Protein AF-A0A0T9RU62-F1 (afdb_monomer_lite)

Radius of gyration: 22.42 Å; chains: 1; bounding box: 38×66×42 Å

Secondary structure (DSSP, 8-state):
----B-TTSPBPPPPPPPPPP---SPPTTSTT--SEEEEEEEEETTT--EEEEEEESSGGGGS-HHHHHHTTEEEEEEEEEEHHHHHHHHHHHHHHHHHHTTTPPPTT-SS--

pLDDT: mean 84.21, std 16.14, range [39.78, 98.25]

Organism: NCBI:txid367190

Foldseek 3Di:
DDDDDDPVRDDDDDPPDDPDDDDPADDQLDLPHPQKKFWKFKAAQPPRHTQATDMDSPPPVPDDPVVCVVRNTDMDTDDMDGSNVSVVVRLVVQVVVCVVPVNDGRNPDPDSD

Structure (mmCIF, N/CA/C/O backbone):
data_AF-A0A0T9RU62-F1
#
_entry.id   AF-A0A0T9RU62-F1
#
loop_
_atom_site.group_PDB
_atom_site.id
_atom_site.type_symbol
_atom_site.label_atom_id
_atom_site.label_alt_id
_atom_site.label_comp_id
_atom_site.label_asym_id
_atom_site.label_entity_id
_atom_site.label_seq_id
_atom_site.pdbx_PDB_ins_code
_atom_site.Cartn_x
_atom_site.Cartn_y
_atom_site.Cartn_z
_atom_site.occupancy
_atom_site.B_iso_or_equiv
_atom_site.auth_seq_id
_atom_site.auth_comp_id
_atom_site.auth_asym_id
_atom_site.auth_atom_id
_atom_site.pdbx_PDB_model_num
ATOM 1 N N . MET A 1 1 ? 22.365 43.532 -5.499 1.00 39.78 1 MET A N 1
ATOM 2 C CA . MET A 1 1 ? 21.242 44.330 -6.049 1.00 39.78 1 MET A CA 1
ATOM 3 C C . MET A 1 1 ? 21.320 44.291 -7.581 1.00 39.78 1 MET A C 1
ATOM 5 O O . MET A 1 1 ? 22.159 44.969 -8.156 1.00 39.78 1 MET A O 1
ATOM 9 N N . TRP A 1 2 ? 20.556 43.429 -8.265 1.00 43.31 2 TRP A N 1
ATOM 10 C CA . TRP A 1 2 ? 20.637 43.295 -9.732 1.00 43.31 2 TRP A CA 1
ATOM 11 C C . TRP A 1 2 ? 19.794 44.389 -10.403 1.00 43.31 2 TRP A C 1
ATOM 13 O O . TRP A 1 2 ? 18.570 44.298 -10.446 1.00 43.31 2 TRP A O 1
ATOM 23 N N . LYS A 1 3 ? 20.435 45.426 -10.954 1.00 53.75 3 LYS A N 1
ATOM 24 C CA . LYS A 1 3 ? 19.792 46.407 -11.845 1.00 53.75 3 LYS A CA 1
ATOM 25 C C . LYS A 1 3 ? 20.288 46.192 -13.273 1.00 53.75 3 LYS A C 1
ATOM 27 O O . LYS A 1 3 ? 21.432 46.508 -13.559 1.00 53.75 3 LYS A O 1
ATOM 32 N N . LYS A 1 4 ? 19.426 45.708 -14.175 1.00 50.31 4 LYS A N 1
ATOM 33 C CA . LYS A 1 4 ? 19.597 45.864 -15.635 1.00 50.31 4 LYS A CA 1
ATOM 34 C C . LYS A 1 4 ? 18.230 45.975 -16.319 1.00 50.31 4 LYS A C 1
ATOM 36 O O . LYS A 1 4 ? 17.716 45.007 -16.873 1.00 50.31 4 LYS A O 1
ATOM 41 N N . ARG A 1 5 ? 17.631 47.167 -16.251 1.00 52.81 5 ARG A N 1
ATOM 42 C CA . ARG A 1 5 ? 16.597 47.604 -17.204 1.00 52.81 5 ARG A CA 1
ATOM 43 C C . ARG A 1 5 ? 17.310 48.163 -18.440 1.00 52.81 5 ARG A C 1
ATOM 45 O O . ARG A 1 5 ? 18.352 48.793 -18.290 1.00 52.81 5 ARG A O 1
ATOM 52 N N . ARG A 1 6 ? 16.790 47.912 -19.644 1.00 58.66 6 ARG A N 1
ATOM 53 C CA . ARG A 1 6 ? 17.229 48.620 -20.860 1.00 58.66 6 ARG A CA 1
ATOM 54 C C . ARG A 1 6 ? 16.642 50.039 -20.845 1.00 58.66 6 ARG A C 1
ATOM 56 O O . ARG A 1 6 ? 15.571 50.236 -20.272 1.00 58.66 6 ARG A O 1
ATOM 63 N N . ASN A 1 7 ? 17.301 51.009 -21.486 1.00 57.16 7 ASN A N 1
ATOM 64 C CA . ASN A 1 7 ? 16.876 52.424 -21.499 1.00 57.16 7 ASN A CA 1
ATOM 65 C C . ASN A 1 7 ? 15.487 52.667 -22.131 1.00 57.16 7 ASN A C 1
ATOM 67 O O . ASN A 1 7 ? 14.953 53.760 -22.023 1.00 57.16 7 ASN A O 1
ATOM 71 N N . ASN A 1 8 ? 14.880 51.650 -22.750 1.00 62.09 8 ASN A N 1
ATOM 72 C CA . ASN A 1 8 ? 13.543 51.676 -23.345 1.00 62.09 8 ASN A CA 1
ATOM 73 C C . ASN A 1 8 ? 12.467 50.964 -22.494 1.00 62.09 8 ASN A C 1
ATOM 75 O O . ASN A 1 8 ? 11.433 50.559 -23.015 1.00 62.09 8 ASN A O 1
ATOM 79 N N . GLY A 1 9 ? 12.716 50.739 -21.198 1.00 57.66 9 GLY A N 1
ATOM 80 C CA . GLY A 1 9 ? 11.720 50.203 -20.258 1.00 57.66 9 GLY A CA 1
ATOM 81 C C . GLY A 1 9 ? 11.415 48.704 -20.387 1.00 57.66 9 GLY A C 1
ATOM 82 O O . GLY A 1 9 ? 10.746 48.148 -19.517 1.00 57.66 9 GLY A O 1
ATOM 83 N N . GLN A 1 10 ? 11.942 48.011 -21.401 1.00 60.22 10 GLN A N 1
ATOM 84 C CA . GLN A 1 10 ? 11.748 46.570 -21.555 1.00 60.22 10 GLN A CA 1
ATOM 85 C C . GLN A 1 10 ? 12.734 45.762 -20.696 1.00 60.22 10 GLN A C 1
ATOM 87 O O . GLN A 1 10 ? 13.946 46.011 -20.675 1.00 60.22 10 GLN A O 1
ATOM 92 N N . PHE A 1 11 ? 12.214 44.752 -19.994 1.00 59.50 11 PHE A N 1
ATOM 93 C CA . PHE A 1 11 ? 13.029 43.757 -19.299 1.00 59.50 11 PHE A CA 1
ATOM 94 C C . PHE A 1 11 ? 13.865 42.964 -20.318 1.00 59.50 11 PHE A C 1
ATOM 96 O O . PHE A 1 11 ? 13.373 42.589 -21.383 1.00 59.50 11 PHE A O 1
ATOM 103 N N . ALA A 1 12 ? 15.141 42.705 -20.014 1.00 63.97 12 ALA A N 1
ATOM 104 C CA . ALA A 1 12 ? 15.972 41.849 -20.860 1.00 63.97 12 ALA A CA 1
ATOM 105 C C . ALA A 1 12 ? 15.317 40.458 -21.006 1.00 63.97 12 ALA A C 1
ATOM 107 O O . ALA A 1 12 ? 14.842 39.902 -20.013 1.00 63.97 12 ALA A O 1
ATOM 108 N N . LYS A 1 13 ? 15.280 39.896 -22.228 1.00 64.12 13 LYS A N 1
ATOM 109 C CA . LYS A 1 13 ? 14.759 38.537 -22.469 1.00 64.12 13 LYS A CA 1
ATOM 110 C C . LYS A 1 13 ? 15.463 37.563 -21.518 1.00 64.12 13 LYS A C 1
ATOM 112 O O . LYS A 1 13 ? 16.693 37.504 -21.505 1.00 64.12 13 LYS A O 1
ATOM 117 N N . LYS A 1 14 ? 14.685 36.810 -20.730 1.00 62.78 14 LYS A N 1
ATOM 118 C CA . LYS A 1 14 ? 15.212 35.698 -19.927 1.00 62.78 14 LYS A CA 1
ATOM 119 C C . LYS A 1 14 ? 15.957 34.745 -20.876 1.00 62.78 14 LYS A C 1
ATOM 121 O O . LYS A 1 14 ? 15.456 34.531 -21.985 1.00 62.78 14 LYS A O 1
ATOM 126 N N . PRO A 1 15 ? 17.125 34.195 -20.496 1.00 65.12 15 PRO A N 1
ATOM 127 C CA . PRO A 1 15 ? 17.768 33.170 -21.310 1.00 65.12 15 PRO A CA 1
ATOM 128 C C . PRO A 1 15 ? 16.744 32.064 -21.586 1.00 65.12 15 PRO A C 1
ATOM 130 O O . PRO A 1 15 ? 16.016 31.654 -20.678 1.00 65.12 15 PRO A O 1
ATOM 133 N N . GLY A 1 16 ? 16.630 31.654 -22.851 1.00 64.25 16 GLY A N 1
ATOM 134 C CA . GLY A 1 16 ? 15.677 30.628 -23.268 1.00 64.25 16 GLY A CA 1
ATOM 135 C C . GLY A 1 16 ? 15.846 29.348 -22.448 1.00 64.25 16 GLY A C 1
ATOM 136 O O . GLY A 1 16 ? 16.931 29.065 -21.934 1.00 64.25 16 GLY A O 1
ATOM 137 N N . ARG A 1 17 ? 14.762 28.579 -22.304 1.00 65.00 17 ARG A N 1
ATOM 138 C CA . ARG A 1 17 ? 14.758 27.311 -21.566 1.00 65.00 17 ARG A CA 1
ATOM 139 C C . ARG A 1 17 ? 15.910 26.429 -22.064 1.00 65.00 17 ARG A C 1
ATOM 141 O O . ARG A 1 17 ? 15.943 26.074 -23.241 1.00 65.00 17 ARG A O 1
ATOM 148 N N . LYS A 1 18 ? 16.862 26.097 -21.182 1.00 66.75 18 LYS A N 1
ATOM 149 C CA . LYS A 1 18 ? 17.955 25.165 -21.502 1.00 66.75 18 LYS A CA 1
ATOM 150 C C . LYS A 1 18 ? 17.339 23.858 -22.019 1.00 66.75 18 LYS A C 1
ATOM 152 O O . LYS A 1 18 ? 16.364 23.381 -21.440 1.00 66.75 18 LYS A O 1
ATOM 157 N N . LYS A 1 19 ? 17.869 23.293 -23.112 1.00 62.56 19 LYS A N 1
ATOM 158 C CA . LYS A 1 19 ? 17.442 21.970 -23.598 1.00 62.56 19 LYS A CA 1
ATOM 159 C C . LYS A 1 19 ? 17.681 20.951 -22.480 1.00 62.56 19 LYS A C 1
A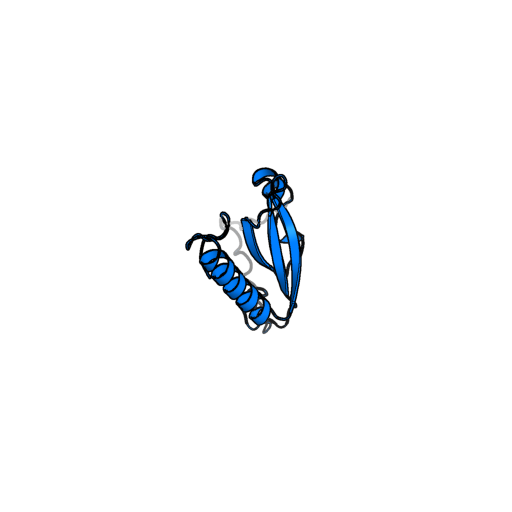TOM 161 O O . LYS A 1 19 ? 18.814 20.800 -22.025 1.00 62.56 19 LYS A O 1
ATOM 166 N N . ASN A 1 20 ? 16.621 20.284 -22.029 1.00 61.72 20 ASN A N 1
ATOM 167 C CA . ASN A 1 20 ? 16.737 19.192 -21.068 1.00 61.72 20 ASN A CA 1
ATOM 168 C C . ASN A 1 20 ? 17.509 18.052 -21.748 1.00 61.72 20 ASN A C 1
ATOM 170 O O . ASN A 1 20 ? 17.153 17.659 -22.859 1.00 61.72 20 ASN A O 1
ATOM 174 N N . LYS A 1 21 ? 18.565 17.539 -21.106 1.00 58.47 21 LYS A N 1
ATOM 175 C CA . LYS A 1 21 ? 19.187 16.274 -21.519 1.00 58.47 21 LYS A CA 1
ATOM 176 C C . LYS A 1 21 ? 18.115 15.186 -21.408 1.00 58.47 21 LYS A C 1
ATOM 178 O O . LYS A 1 21 ? 17.497 15.076 -20.351 1.00 58.47 21 LYS A O 1
ATOM 183 N N . SER A 1 22 ? 17.874 14.422 -22.471 1.00 57.25 22 SER A N 1
ATOM 184 C CA . SER A 1 22 ? 17.016 13.240 -22.383 1.00 57.25 22 SER A CA 1
ATOM 185 C C . SER A 1 22 ? 17.714 12.219 -21.488 1.00 57.25 22 SER A C 1
ATOM 187 O O . SER A 1 22 ? 18.768 11.690 -21.838 1.00 57.25 22 SER A O 1
ATOM 189 N N . CYS A 1 23 ? 17.174 11.980 -20.298 1.00 55.91 23 CYS A N 1
ATOM 190 C CA . CYS A 1 23 ? 17.537 10.805 -19.527 1.00 55.91 23 CYS A CA 1
ATOM 191 C C . CYS A 1 23 ? 16.787 9.615 -20.139 1.00 55.91 23 CYS A C 1
ATOM 193 O O . CYS A 1 23 ? 15.571 9.539 -20.040 1.00 55.91 23 CYS A O 1
ATOM 195 N N . ASN A 1 24 ? 17.505 8.682 -20.768 1.00 57.91 24 ASN A N 1
ATOM 196 C CA . ASN A 1 24 ? 16.934 7.414 -21.255 1.00 57.91 24 ASN A CA 1
ATOM 197 C C . ASN A 1 24 ? 16.612 6.429 -20.110 1.00 57.91 24 ASN A C 1
ATOM 199 O O . ASN A 1 24 ? 16.360 5.257 -20.359 1.00 57.91 24 ASN A O 1
ATOM 203 N N . SER A 1 25 ? 16.661 6.874 -18.852 1.00 64.12 25 SER A N 1
ATOM 204 C CA . SER A 1 25 ? 16.337 6.039 -17.698 1.00 64.12 25 SER A CA 1
ATOM 205 C C . SER A 1 25 ? 14.837 6.124 -17.449 1.00 64.12 25 SER A C 1
ATOM 207 O O . SER A 1 25 ? 14.300 7.225 -17.287 1.00 64.12 25 SER A O 1
ATOM 209 N N . ALA A 1 26 ? 14.173 4.967 -17.437 1.00 67.88 26 ALA A N 1
ATOM 210 C CA . ALA A 1 26 ? 12.773 4.855 -17.067 1.00 67.88 26 ALA A CA 1
ATOM 211 C C . ALA A 1 26 ? 12.525 5.575 -15.730 1.00 67.88 26 ALA A C 1
ATOM 213 O O . ALA A 1 26 ? 13.325 5.508 -14.791 1.00 67.88 26 ALA A O 1
ATOM 214 N N . HIS A 1 27 ? 11.427 6.329 -15.658 1.00 68.69 27 HIS A N 1
ATOM 215 C CA . HIS A 1 27 ? 11.061 7.037 -14.435 1.00 68.69 27 HIS A CA 1
ATOM 216 C C . HIS A 1 27 ? 10.899 6.026 -13.291 1.00 68.69 27 HIS A C 1
ATOM 218 O O . HIS A 1 27 ? 10.447 4.913 -13.527 1.00 68.69 27 HIS A O 1
ATOM 224 N N . GLY A 1 28 ? 11.196 6.402 -12.042 1.00 61.22 28 GLY A N 1
ATOM 225 C CA . GLY A 1 28 ? 11.138 5.460 -10.907 1.00 61.22 28 GLY A CA 1
ATOM 226 C C . GLY A 1 28 ? 9.747 4.872 -10.621 1.00 61.22 28 GLY A C 1
ATOM 227 O O . GLY A 1 28 ? 9.638 3.900 -9.889 1.00 61.22 28 GLY A O 1
ATOM 228 N N . ASN A 1 29 ? 8.699 5.438 -11.226 1.00 65.25 29 ASN A N 1
ATOM 229 C CA . ASN A 1 29 ? 7.334 4.906 -11.162 1.00 65.25 29 ASN A CA 1
ATOM 230 C C . ASN A 1 29 ? 6.959 4.048 -12.382 1.00 65.25 29 ASN A C 1
ATOM 232 O O . ASN A 1 29 ? 5.852 3.526 -12.421 1.00 65.25 29 ASN A O 1
ATOM 236 N N . SER A 1 30 ? 7.831 3.940 -13.385 1.00 71.75 30 SER A N 1
ATOM 237 C CA . SER A 1 30 ? 7.610 3.065 -14.536 1.00 71.75 30 SER A CA 1
ATOM 238 C C . SER A 1 30 ? 7.727 1.611 -14.102 1.00 71.75 30 SER A C 1
ATOM 240 O O . SER A 1 30 ? 8.606 1.294 -13.307 1.00 71.75 30 SER A O 1
ATOM 242 N N . HIS A 1 31 ? 6.902 0.721 -14.648 1.00 72.88 31 HIS A N 1
ATOM 243 C CA . HIS A 1 31 ? 7.037 -0.719 -14.394 1.00 72.88 31 HIS A CA 1
ATOM 244 C C . HIS A 1 31 ? 8.333 -1.280 -14.998 1.00 72.88 31 HIS A C 1
ATOM 246 O O . HIS A 1 31 ? 8.864 -2.260 -14.490 1.00 72.88 31 HIS A O 1
ATOM 252 N N . ASP A 1 32 ? 8.876 -0.594 -16.007 1.00 73.06 32 ASP A N 1
ATOM 253 C CA . ASP A 1 32 ? 10.135 -0.931 -16.680 1.00 73.06 32 ASP A CA 1
ATOM 254 C C . ASP A 1 32 ? 11.371 -0.321 -15.992 1.00 73.06 32 ASP A C 1
ATOM 256 O O . ASP A 1 32 ? 12.438 -0.220 -16.591 1.00 73.06 32 ASP A O 1
ATOM 260 N N . THR A 1 33 ? 11.235 0.195 -14.765 1.00 75.19 33 THR A N 1
ATOM 261 C CA . THR A 1 33 ? 12.395 0.681 -14.008 1.00 75.19 33 THR A CA 1
ATOM 262 C C . THR A 1 33 ? 13.191 -0.495 -13.448 1.00 75.19 33 THR A C 1
ATOM 264 O O . THR A 1 33 ? 12.644 -1.341 -12.747 1.00 75.19 33 THR A O 1
ATOM 267 N N . ASP A 1 34 ? 14.509 -0.475 -13.641 1.00 73.50 34 ASP A N 1
ATOM 268 C CA . ASP A 1 34 ? 15.434 -1.438 -13.016 1.00 73.50 34 ASP A CA 1
ATOM 269 C C . ASP A 1 34 ? 15.697 -1.131 -11.531 1.00 73.50 34 ASP A C 1
ATOM 271 O O . ASP A 1 34 ? 16.488 -1.795 -10.862 1.00 73.50 34 ASP A O 1
ATOM 275 N N . LYS A 1 35 ? 15.081 -0.065 -11.004 1.00 80.25 35 LYS A N 1
ATOM 276 C CA . LYS A 1 35 ? 15.205 0.291 -9.589 1.00 80.25 35 LYS A CA 1
ATOM 277 C C . LYS A 1 35 ? 14.506 -0.763 -8.731 1.00 80.25 35 LYS A C 1
ATOM 279 O O . LYS A 1 35 ? 13.350 -1.080 -9.025 1.00 80.25 35 LYS A O 1
ATOM 284 N N . PRO A 1 36 ? 15.150 -1.230 -7.648 1.00 86.38 36 PRO A N 1
ATOM 285 C CA . PRO A 1 36 ? 14.487 -2.103 -6.697 1.00 86.38 36 PRO A CA 1
ATOM 286 C C . PRO A 1 36 ? 13.282 -1.384 -6.083 1.00 86.38 36 PRO A C 1
ATOM 288 O O . PRO A 1 36 ? 13.308 -0.170 -5.842 1.00 86.38 36 PRO A O 1
ATOM 291 N N . ALA A 1 37 ? 12.225 -2.151 -5.859 1.00 93.31 37 ALA A N 1
ATOM 292 C CA . ALA A 1 37 ? 11.023 -1.741 -5.164 1.00 93.31 37 ALA A CA 1
ATOM 293 C C . ALA A 1 37 ? 10.783 -2.669 -3.973 1.00 93.31 37 ALA A C 1
ATOM 295 O O . ALA A 1 37 ? 11.216 -3.822 -3.957 1.00 93.31 37 ALA A O 1
ATOM 296 N N . GLU A 1 38 ? 10.055 -2.154 -2.998 1.00 95.88 38 GLU A N 1
ATOM 297 C CA . GLU A 1 38 ? 9.686 -2.847 -1.775 1.00 95.88 38 GLU A CA 1
ATOM 298 C C . GLU A 1 38 ? 8.162 -2.876 -1.675 1.00 95.88 38 GLU A C 1
ATOM 300 O O . GLU A 1 38 ? 7.504 -1.840 -1.826 1.00 95.88 38 GLU A O 1
ATOM 305 N N . GLY A 1 39 ? 7.612 -4.064 -1.444 1.00 96.94 39 GLY A N 1
ATOM 306 C CA . GLY A 1 39 ? 6.223 -4.271 -1.061 1.00 96.94 39 GLY A CA 1
ATOM 307 C C . GLY A 1 39 ? 6.072 -4.005 0.432 1.00 96.94 39 GLY A C 1
ATOM 308 O O . GLY A 1 39 ? 6.897 -4.451 1.231 1.00 96.94 39 GLY A O 1
ATOM 309 N N . TYR A 1 40 ? 5.046 -3.253 0.813 1.00 97.69 40 TYR A N 1
ATOM 310 C CA . TYR A 1 40 ? 4.795 -2.880 2.196 1.00 97.69 40 TYR A CA 1
ATOM 311 C C . TYR A 1 40 ? 3.330 -3.044 2.586 1.00 97.69 40 TYR A C 1
ATOM 313 O O . TYR A 1 40 ? 2.424 -2.935 1.750 1.00 97.69 40 TYR A O 1
ATOM 321 N N . THR A 1 41 ? 3.113 -3.214 3.888 1.00 97.81 41 THR A N 1
ATOM 322 C CA . THR A 1 41 ? 1.812 -3.058 4.532 1.00 97.81 41 THR A CA 1
ATOM 323 C C . THR A 1 41 ? 1.777 -1.799 5.395 1.00 97.81 41 THR A C 1
ATOM 325 O O . THR A 1 41 ? 2.794 -1.393 5.958 1.00 97.81 41 THR A O 1
ATOM 328 N N . LEU A 1 42 ? 0.613 -1.148 5.475 1.00 98.12 42 LEU A N 1
ATOM 329 C CA . LEU A 1 42 ? 0.286 -0.281 6.609 1.00 98.12 42 LEU A CA 1
ATOM 330 C C . LEU A 1 42 ? -0.629 -1.067 7.535 1.00 98.12 42 LEU A C 1
ATOM 332 O O . LEU A 1 42 ? -1.610 -1.652 7.066 1.00 98.12 42 LEU A O 1
ATOM 336 N N . ARG A 1 43 ? -0.311 -1.078 8.825 1.00 98.25 43 ARG A N 1
ATOM 337 C CA . ARG A 1 43 ? -1.071 -1.807 9.841 1.00 98.25 43 ARG A CA 1
ATOM 338 C C . ARG A 1 43 ? -1.541 -0.850 10.918 1.00 98.25 43 ARG A C 1
ATOM 340 O O . ARG A 1 43 ? -0.756 0.001 11.325 1.00 98.25 43 ARG A O 1
ATOM 347 N N . ASP A 1 44 ? -2.800 -0.964 11.324 1.00 97.81 44 ASP A N 1
ATOM 348 C CA . ASP A 1 44 ? -3.336 -0.179 12.437 1.00 97.81 44 ASP A CA 1
ATOM 349 C C . ASP A 1 44 ? -2.534 -0.469 13.714 1.00 97.81 44 ASP A C 1
ATOM 351 O O . ASP A 1 44 ? -2.190 -1.620 13.984 1.00 97.81 44 ASP A O 1
ATOM 355 N N . ARG A 1 45 ? -2.186 0.573 14.471 1.00 97.38 45 ARG A N 1
ATOM 356 C CA . ARG A 1 45 ? -1.337 0.444 15.665 1.00 97.38 45 ARG A CA 1
ATOM 357 C C . ARG A 1 45 ? -2.028 -0.271 16.819 1.00 97.38 45 ARG A C 1
ATOM 359 O O . ARG A 1 45 ? -1.342 -0.892 17.629 1.00 97.38 45 ARG A O 1
ATOM 366 N N . ASP A 1 46 ? -3.350 -0.178 16.900 1.00 97.00 46 ASP A N 1
ATOM 367 C CA . ASP A 1 46 ? -4.122 -0.724 18.011 1.00 97.00 46 ASP A CA 1
ATOM 368 C C . ASP A 1 46 ? -4.539 -2.170 17.734 1.00 97.00 46 ASP A C 1
ATOM 370 O O . ASP A 1 46 ? -4.380 -3.036 18.597 1.00 97.00 46 ASP A O 1
ATOM 374 N N . SER A 1 47 ? -5.056 -2.454 16.534 1.00 95.94 47 SER A N 1
ATOM 375 C CA . SER A 1 47 ? -5.528 -3.796 16.170 1.00 95.94 47 SER A CA 1
ATOM 376 C C . SER A 1 47 ? -4.480 -4.655 15.464 1.00 95.94 47 SER A C 1
ATOM 378 O O . SER A 1 47 ? -4.572 -5.882 15.491 1.00 95.94 47 SER A O 1
ATOM 380 N N . GLY A 1 48 ? -3.476 -4.041 14.832 1.00 95.44 48 GLY A N 1
ATOM 381 C CA . GLY A 1 48 ? -2.525 -4.730 13.959 1.00 95.44 48 GLY A CA 1
ATOM 382 C C . GLY A 1 48 ? -3.092 -5.086 12.581 1.00 95.44 48 GLY A C 1
ATOM 383 O O . GLY A 1 48 ? -2.385 -5.705 11.779 1.00 95.44 48 GLY A O 1
ATOM 384 N N . ASP A 1 49 ? -4.337 -4.698 12.284 1.00 95.69 49 ASP A N 1
ATOM 385 C CA . ASP A 1 49 ? -5.002 -5.044 11.030 1.00 95.69 49 ASP A CA 1
ATOM 386 C C . ASP A 1 49 ? -4.349 -4.349 9.841 1.00 95.69 49 ASP A C 1
ATOM 388 O O . ASP A 1 49 ? -4.003 -3.165 9.889 1.00 95.69 49 ASP A O 1
ATOM 392 N N . VAL A 1 50 ? -4.243 -5.066 8.722 1.00 97.00 50 VAL A N 1
ATOM 393 C CA . VAL A 1 50 ? -3.745 -4.476 7.480 1.00 97.00 50 VAL A CA 1
ATOM 394 C C . VAL A 1 50 ? -4.770 -3.483 6.938 1.00 97.00 50 VAL A C 1
ATOM 396 O O . VAL A 1 50 ? -5.871 -3.844 6.524 1.00 97.00 50 VAL A O 1
ATOM 399 N N . THR A 1 51 ? -4.374 -2.215 6.893 1.00 96.94 51 THR A N 1
ATOM 400 C CA . THR A 1 51 ? -5.164 -1.113 6.332 1.00 96.94 51 THR A CA 1
ATOM 401 C C . THR A 1 51 ? -4.745 -0.782 4.907 1.00 96.94 51 THR A C 1
ATOM 403 O O . THR A 1 51 ? -5.521 -0.175 4.161 1.00 96.94 51 THR A O 1
ATOM 406 N N . LYS A 1 52 ? -3.532 -1.186 4.500 1.00 97.00 52 LYS A N 1
ATOM 407 C CA . LYS A 1 52 ? -3.024 -0.970 3.147 1.00 97.00 52 LYS A CA 1
ATOM 408 C C . LYS A 1 52 ? -2.021 -2.024 2.700 1.00 97.00 52 LYS A C 1
ATOM 410 O O . LYS A 1 52 ? -1.085 -2.296 3.439 1.00 97.00 52 LYS A O 1
ATOM 415 N N . TYR A 1 53 ? -2.114 -2.438 1.438 1.00 97.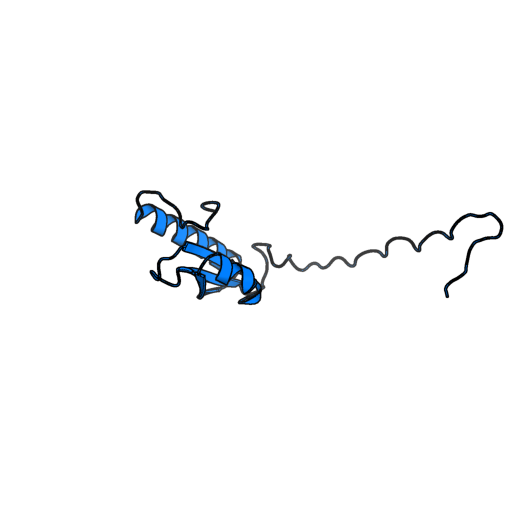12 53 TYR A N 1
ATOM 416 C CA . TYR A 1 53 ? -0.979 -2.964 0.668 1.00 97.12 53 TYR A CA 1
ATOM 417 C C . TYR A 1 53 ? -0.492 -1.917 -0.330 1.00 97.12 53 TYR A C 1
ATOM 419 O O . TYR A 1 53 ? -1.290 -1.185 -0.938 1.00 97.12 53 TYR A O 1
ATOM 427 N N . GLY A 1 54 ? 0.821 -1.828 -0.500 1.00 95.31 54 GLY A N 1
ATOM 428 C CA . GLY A 1 54 ? 1.419 -0.933 -1.475 1.00 95.31 54 GLY A CA 1
ATOM 429 C C . GLY A 1 54 ? 2.838 -1.320 -1.849 1.00 95.31 54 GLY A C 1
ATOM 430 O O . GLY A 1 54 ? 3.451 -2.167 -1.212 1.00 95.31 54 GLY A O 1
ATOM 431 N N . GLU A 1 55 ? 3.390 -0.641 -2.846 1.00 94.50 55 GLU A N 1
ATOM 432 C CA . GLU A 1 55 ? 4.789 -0.779 -3.221 1.00 94.50 55 GLU A CA 1
ATOM 433 C C . GLU A 1 55 ? 5.509 0.575 -3.346 1.00 94.50 55 GLU A C 1
ATOM 435 O O . GLU A 1 55 ? 4.920 1.640 -3.582 1.00 94.50 55 GLU A O 1
ATOM 440 N N . THR A 1 56 ? 6.824 0.590 -3.145 1.00 93.69 56 THR A N 1
ATOM 441 C CA . THR A 1 56 ? 7.603 1.830 -3.181 1.00 93.69 56 THR A CA 1
ATOM 442 C C . THR A 1 56 ? 9.045 1.604 -3.603 1.00 93.69 56 THR A C 1
ATOM 444 O O . THR A 1 56 ? 9.649 0.603 -3.265 1.00 93.69 56 THR A O 1
ATOM 447 N N . THR A 1 57 ? 9.626 2.569 -4.316 1.00 92.50 57 THR A N 1
ATOM 448 C CA . THR A 1 57 ? 11.079 2.638 -4.564 1.00 92.50 57 THR A CA 1
ATOM 449 C C . THR A 1 57 ? 11.763 3.653 -3.638 1.00 92.50 57 THR A C 1
ATOM 451 O O . THR A 1 57 ? 12.896 4.058 -3.887 1.00 92.50 57 THR A O 1
ATOM 454 N N . GLN A 1 58 ? 11.029 4.200 -2.663 1.00 91.06 58 GLN A N 1
ATOM 455 C CA . GLN A 1 58 ? 11.487 5.277 -1.775 1.00 91.06 58 GLN A CA 1
ATOM 456 C C . GLN A 1 58 ? 11.684 4.813 -0.324 1.00 91.06 58 GLN A C 1
ATOM 458 O O . GLN A 1 58 ? 12.022 5.647 0.518 1.00 91.06 58 GLN A O 1
ATOM 463 N N . GLY A 1 59 ? 11.456 3.528 -0.027 1.00 92.31 59 GLY A N 1
ATOM 464 C CA . GLY A 1 59 ? 11.469 2.990 1.332 1.00 92.31 59 GLY A CA 1
ATOM 465 C C . GLY A 1 59 ? 10.619 3.824 2.289 1.00 92.31 59 GLY A C 1
ATOM 466 O O . GLY A 1 59 ? 9.532 4.292 1.930 1.00 92.31 59 GLY A O 1
ATOM 467 N N . GLU A 1 60 ? 11.151 4.064 3.487 1.00 92.75 60 GLU A N 1
ATOM 468 C CA . GLU A 1 60 ? 10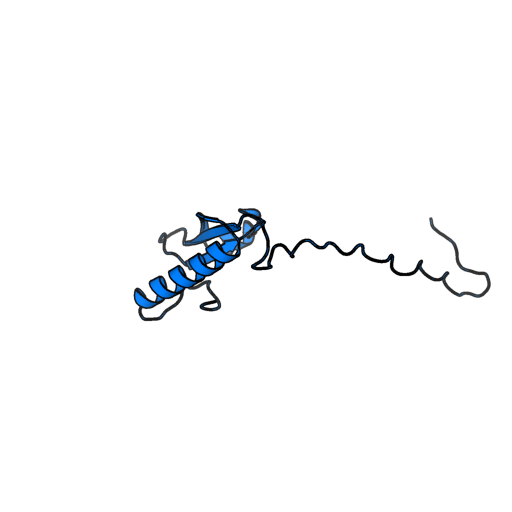.500 4.799 4.584 1.00 92.75 60 GLU A CA 1
ATOM 469 C C . GLU A 1 60 ? 10.079 6.227 4.204 1.00 92.75 60 GLU A C 1
ATOM 471 O O . GLU A 1 60 ? 9.151 6.784 4.779 1.00 92.75 60 GLU A O 1
ATOM 476 N N . LYS A 1 61 ? 10.698 6.827 3.178 1.00 93.75 61 LYS A N 1
ATOM 477 C CA . LYS A 1 61 ? 10.344 8.180 2.709 1.00 93.75 61 LYS A CA 1
ATOM 478 C C . LYS A 1 61 ? 9.017 8.227 1.951 1.00 93.75 61 LYS A C 1
ATOM 480 O O . LYS A 1 61 ? 8.590 9.312 1.557 1.00 93.75 61 LYS A O 1
ATOM 485 N N . ARG A 1 62 ? 8.377 7.077 1.700 1.00 95.19 62 ARG A N 1
ATOM 486 C CA . ARG A 1 62 ? 7.091 7.003 0.992 1.00 95.19 62 ARG A CA 1
ATOM 487 C C . ARG A 1 62 ? 5.997 7.794 1.705 1.00 95.19 62 ARG A C 1
ATOM 489 O O . ARG A 1 62 ? 5.213 8.460 1.028 1.00 95.19 62 ARG A O 1
ATOM 496 N N . TYR A 1 63 ? 5.955 7.723 3.031 1.00 96.25 63 TYR A N 1
ATOM 497 C CA . TYR A 1 63 ? 5.011 8.464 3.857 1.00 96.25 63 TYR A CA 1
ATOM 498 C C . TYR A 1 63 ? 5.759 9.362 4.831 1.00 96.25 63 TYR A C 1
ATOM 500 O O . TYR A 1 63 ? 6.841 9.038 5.307 1.00 96.25 63 TYR A O 1
ATOM 508 N N . SER A 1 64 ? 5.182 10.525 5.119 1.00 96.88 64 SER A N 1
ATOM 509 C CA . SER A 1 64 ? 5.658 11.335 6.231 1.00 96.88 64 SER A CA 1
ATOM 510 C C . SER A 1 64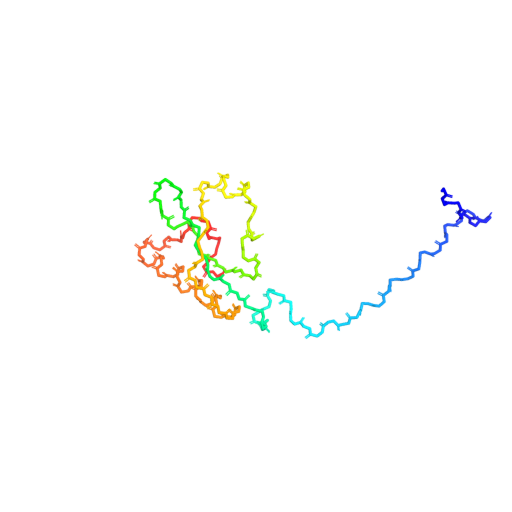 ? 5.207 10.706 7.547 1.00 96.88 64 SER A C 1
ATOM 512 O O . SER A 1 64 ? 4.125 10.124 7.613 1.00 96.88 64 SER A O 1
ATOM 514 N N . GLN A 1 65 ? 5.980 10.912 8.614 1.00 96.38 65 GLN A N 1
ATOM 515 C CA . GLN A 1 65 ? 5.580 10.481 9.957 1.00 96.38 65 GLN A CA 1
ATOM 516 C C . GLN A 1 65 ? 4.198 11.029 10.340 1.00 96.38 65 GLN A C 1
ATOM 518 O O . GLN A 1 65 ? 3.351 10.297 10.832 1.00 96.38 65 GLN A O 1
ATOM 523 N N . LYS A 1 66 ? 3.925 12.293 9.985 1.00 97.88 66 LYS A N 1
ATOM 524 C CA . LYS A 1 66 ? 2.616 12.925 10.178 1.00 97.88 66 LYS A CA 1
ATOM 525 C C . LYS A 1 66 ? 1.470 12.111 9.562 1.00 97.88 66 LYS A C 1
ATOM 527 O O . LYS A 1 66 ? 0.434 11.979 10.192 1.00 97.88 66 LYS A O 1
ATOM 532 N N . TYR A 1 67 ? 1.644 11.581 8.350 1.00 97.44 67 TYR A N 1
ATOM 533 C CA . TYR A 1 67 ? 0.611 10.764 7.712 1.00 97.44 67 TYR A CA 1
ATOM 534 C C . TYR A 1 67 ? 0.384 9.450 8.467 1.00 97.44 67 TYR A C 1
ATOM 536 O O . TYR A 1 67 ? -0.763 9.060 8.663 1.00 97.44 67 TYR A O 1
ATOM 544 N N . LEU A 1 68 ? 1.462 8.788 8.896 1.00 97.38 68 LEU A N 1
ATOM 545 C CA . LEU A 1 68 ? 1.385 7.544 9.667 1.00 97.38 68 LEU A CA 1
ATOM 546 C C . LEU A 1 68 ? 0.651 7.766 10.998 1.00 97.38 68 LEU A C 1
ATOM 548 O O . LEU A 1 68 ? -0.272 7.026 11.324 1.00 97.38 68 LEU A O 1
ATOM 552 N N . ASP A 1 69 ? 0.977 8.852 11.699 1.00 97.31 69 ASP A N 1
ATOM 553 C CA . ASP A 1 69 ? 0.341 9.205 12.969 1.00 97.31 69 ASP A CA 1
ATOM 554 C C . ASP A 1 69 ? -1.130 9.620 12.796 1.00 97.31 69 ASP A C 1
ATOM 556 O O . ASP A 1 69 ? -1.983 9.169 13.552 1.00 97.31 69 ASP A O 1
ATOM 560 N N . GLU A 1 70 ? -1.461 10.433 11.782 1.00 97.56 70 GLU A N 1
ATOM 561 C CA . GLU A 1 70 ? -2.845 10.862 11.505 1.00 97.56 70 GLU A CA 1
ATOM 562 C C . GLU A 1 70 ? -3.773 9.699 11.127 1.00 97.56 70 GLU A C 1
ATOM 564 O O . GLU A 1 70 ? -4.981 9.796 11.332 1.00 97.56 70 GLU A O 1
ATOM 569 N N . ASN A 1 71 ? -3.225 8.618 10.566 1.00 97.25 71 ASN A N 1
ATOM 570 C CA . ASN A 1 71 ? -3.988 7.425 10.196 1.00 97.25 71 ASN A CA 1
ATOM 571 C C . ASN A 1 71 ? -3.861 6.293 11.227 1.00 97.25 71 ASN A C 1
ATOM 573 O O . ASN A 1 71 ? -4.445 5.243 10.995 1.00 97.25 71 ASN A O 1
ATOM 577 N N . ASN A 1 72 ? -3.134 6.497 12.334 1.00 97.94 72 ASN A N 1
ATOM 578 C CA . ASN A 1 72 ? -2.866 5.486 13.361 1.00 97.94 72 ASN A CA 1
ATOM 579 C C . ASN A 1 72 ? -2.250 4.187 12.813 1.00 97.94 72 ASN A C 1
ATOM 581 O O . ASN A 1 72 ? -2.659 3.088 13.175 1.00 97.94 72 ASN A O 1
ATOM 585 N N . VAL A 1 73 ? -1.274 4.299 11.912 1.00 98.19 73 VAL A N 1
ATOM 586 C CA . VAL A 1 73 ? -0.678 3.135 11.244 1.00 98.19 73 VAL A CA 1
ATOM 587 C C . VAL A 1 73 ? 0.837 3.124 11.315 1.00 98.19 73 VAL A C 1
ATOM 589 O O . VAL A 1 73 ? 1.479 4.172 11.288 1.00 98.19 73 VAL A O 1
ATOM 592 N N . ASP A 1 74 ? 1.404 1.922 11.301 1.00 97.81 74 ASP A N 1
ATOM 593 C CA . ASP A 1 74 ? 2.831 1.688 11.094 1.00 97.81 74 ASP A CA 1
ATOM 594 C C . ASP A 1 74 ? 3.089 0.984 9.759 1.00 97.81 74 ASP A C 1
ATOM 596 O O . ASP A 1 74 ? 2.264 0.211 9.264 1.00 97.81 74 ASP A O 1
ATOM 600 N N . MET A 1 75 ? 4.236 1.294 9.150 1.00 97.69 75 MET A N 1
ATOM 601 C CA . MET A 1 75 ? 4.645 0.767 7.849 1.00 97.69 75 MET A CA 1
ATOM 602 C C . MET A 1 75 ? 5.627 -0.391 8.021 1.00 97.69 75 MET A C 1
ATOM 604 O O . MET A 1 75 ? 6.653 -0.236 8.678 1.00 97.69 75 MET A O 1
ATOM 608 N N . PHE A 1 76 ? 5.345 -1.518 7.368 1.00 97.81 76 PHE A N 1
ATOM 609 C CA . PHE A 1 76 ? 6.184 -2.717 7.394 1.00 97.81 76 PHE A CA 1
ATOM 610 C C . PHE A 1 76 ? 6.550 -3.138 5.975 1.00 97.81 76 PHE A C 1
ATOM 612 O O . PHE A 1 76 ? 5.673 -3.238 5.120 1.00 97.81 76 PHE A O 1
ATOM 619 N N . PHE A 1 77 ? 7.833 -3.391 5.715 1.00 97.56 77 PHE A N 1
ATOM 620 C CA . PHE A 1 77 ? 8.297 -3.939 4.439 1.00 97.56 77 PHE A CA 1
ATOM 621 C C . PHE A 1 77 ? 8.228 -5.465 4.475 1.00 97.56 77 PHE A C 1
ATOM 623 O O . PHE A 1 77 ? 8.850 -6.091 5.328 1.00 97.56 77 PHE A O 1
ATOM 630 N N . GLU A 1 78 ? 7.477 -6.050 3.546 1.00 97.31 78 GLU A N 1
ATOM 631 C CA . GLU A 1 78 ? 7.190 -7.493 3.503 1.00 97.31 78 GLU A CA 1
ATOM 632 C C . GLU A 1 78 ? 7.986 -8.209 2.409 1.00 97.31 78 GLU A C 1
ATOM 634 O O . GLU A 1 78 ? 8.332 -9.382 2.532 1.00 97.31 78 GLU A O 1
ATOM 639 N N . ALA A 1 79 ? 8.246 -7.512 1.301 1.00 96.12 79 ALA A N 1
ATOM 640 C CA . ALA A 1 79 ? 8.839 -8.091 0.107 1.00 96.12 79 ALA A CA 1
ATOM 641 C C . ALA A 1 79 ? 9.746 -7.081 -0.600 1.00 96.12 79 ALA A C 1
ATOM 643 O O . ALA A 1 79 ? 9.589 -5.868 -0.464 1.00 96.12 79 ALA A O 1
ATOM 644 N N . SER A 1 80 ? 10.683 -7.587 -1.397 1.00 95.31 80 SER A N 1
ATOM 645 C CA . SER A 1 80 ? 11.506 -6.770 -2.289 1.00 95.31 80 SER A CA 1
ATOM 646 C C . SER A 1 80 ? 11.634 -7.436 -3.654 1.00 95.31 80 SER A C 1
ATOM 648 O O . SER A 1 80 ? 11.571 -8.660 -3.771 1.00 95.31 80 SER A O 1
ATOM 650 N N . GLY A 1 81 ? 11.787 -6.632 -4.701 1.00 93.38 81 GLY A N 1
ATOM 651 C CA . GLY A 1 81 ? 11.903 -7.125 -6.069 1.00 93.38 81 GLY A CA 1
ATOM 652 C C . GLY A 1 81 ? 11.949 -5.995 -7.088 1.00 93.38 81 GLY A C 1
ATOM 653 O O . GLY A 1 81 ? 12.243 -4.845 -6.750 1.00 93.38 81 GLY A O 1
ATOM 654 N N . SER A 1 82 ? 11.656 -6.305 -8.351 1.00 91.56 82 SER A N 1
ATOM 655 C CA . SER A 1 82 ? 11.473 -5.258 -9.358 1.00 91.56 82 SER A CA 1
ATOM 656 C C . SER A 1 82 ? 10.175 -4.481 -9.108 1.00 91.56 82 SER A C 1
ATOM 658 O O . SER A 1 82 ? 9.258 -4.952 -8.429 1.00 91.56 82 SER A O 1
ATOM 660 N N . LYS A 1 83 ? 10.052 -3.284 -9.692 1.00 89.19 83 LYS A N 1
ATOM 661 C CA . LYS A 1 83 ? 8.806 -2.502 -9.618 1.00 89.19 83 LYS A CA 1
ATOM 662 C C . LYS A 1 83 ? 7.608 -3.268 -10.183 1.00 89.19 83 LYS A C 1
ATOM 664 O O . LYS A 1 83 ? 6.514 -3.145 -9.640 1.00 89.19 83 LYS A O 1
ATOM 669 N N . LYS A 1 84 ? 7.815 -4.061 -11.237 1.00 90.38 84 LYS A N 1
ATOM 670 C CA . LYS A 1 84 ? 6.779 -4.913 -11.826 1.00 90.38 84 LYS A CA 1
ATOM 671 C C . LYS A 1 84 ? 6.343 -6.015 -10.860 1.00 90.38 84 LYS A C 1
ATOM 673 O O . LYS A 1 84 ? 5.145 -6.196 -10.671 1.00 90.38 84 LYS A O 1
ATOM 678 N N . ASP A 1 85 ? 7.297 -6.692 -10.225 1.00 92.50 85 ASP A N 1
ATOM 679 C CA . ASP A 1 85 ? 6.993 -7.784 -9.292 1.00 92.50 85 ASP A CA 1
ATOM 680 C C . ASP A 1 85 ? 6.270 -7.259 -8.054 1.00 92.50 85 ASP A C 1
ATOM 682 O O . ASP A 1 85 ? 5.283 -7.842 -7.628 1.00 92.50 85 ASP A O 1
ATOM 686 N N . MET A 1 86 ? 6.705 -6.122 -7.503 1.00 94.75 86 MET A N 1
ATOM 687 C CA . MET A 1 86 ? 6.051 -5.536 -6.329 1.00 94.75 86 MET A CA 1
ATOM 688 C C . MET A 1 86 ? 4.681 -4.933 -6.650 1.00 94.75 86 MET A C 1
ATOM 690 O O . MET A 1 86 ? 3.809 -4.902 -5.785 1.00 94.75 86 MET A O 1
ATOM 694 N N . HIS A 1 87 ? 4.462 -4.489 -7.891 1.00 92.25 87 HIS A N 1
ATOM 695 C CA . HIS A 1 87 ? 3.135 -4.089 -8.351 1.00 92.25 87 HIS A CA 1
ATOM 696 C C . HIS A 1 87 ? 2.184 -5.294 -8.442 1.00 92.25 87 HIS A C 1
ATOM 698 O O . HIS A 1 87 ? 1.056 -5.210 -7.962 1.00 92.25 87 HIS A O 1
ATOM 704 N N . ALA A 1 88 ? 2.650 -6.428 -8.982 1.00 93.31 88 ALA A N 1
ATOM 705 C CA . ALA A 1 88 ? 1.884 -7.677 -8.987 1.00 93.31 88 ALA A CA 1
ATOM 706 C C . ALA A 1 88 ? 1.618 -8.177 -7.557 1.00 93.31 88 ALA A C 1
ATOM 708 O O . ALA A 1 88 ? 0.475 -8.437 -7.203 1.00 93.31 88 ALA A O 1
ATOM 709 N N . TRP A 1 89 ? 2.644 -8.176 -6.701 1.00 95.50 89 TRP A N 1
ATOM 710 C CA . TRP A 1 89 ? 2.524 -8.531 -5.287 1.00 95.50 89 TRP A CA 1
ATOM 711 C C . TRP A 1 89 ? 1.464 -7.688 -4.570 1.00 95.50 89 TRP A C 1
ATOM 713 O O . TRP A 1 89 ? 0.621 -8.239 -3.867 1.00 95.50 89 TRP A O 1
ATOM 723 N N . GLN A 1 90 ? 1.456 -6.364 -4.769 1.00 95.56 90 GLN A N 1
ATOM 724 C CA . GLN A 1 90 ? 0.419 -5.503 -4.198 1.00 95.56 90 GLN A CA 1
ATOM 725 C C . GLN A 1 90 ? -0.975 -5.927 -4.678 1.00 95.56 90 GLN A C 1
ATOM 727 O O . GLN A 1 90 ? -1.891 -6.009 -3.863 1.00 95.56 90 GLN A O 1
ATOM 732 N N . HIS A 1 91 ? -1.144 -6.141 -5.985 1.00 94.81 91 HIS A N 1
ATOM 733 C CA . HIS A 1 91 ? -2.433 -6.505 -6.568 1.00 94.81 91 HIS A CA 1
ATOM 734 C C . HIS A 1 91 ? -2.955 -7.830 -6.000 1.00 94.81 91 HIS A C 1
ATOM 736 O O . HIS A 1 91 ? -4.080 -7.870 -5.502 1.00 94.81 91 HIS A O 1
ATOM 742 N N . ASP A 1 92 ? -2.115 -8.865 -5.987 1.00 95.69 92 ASP A N 1
ATOM 743 C CA . ASP A 1 92 ? -2.470 -10.200 -5.501 1.00 95.69 92 ASP A CA 1
ATOM 744 C C . ASP A 1 92 ? -2.893 -10.162 -4.023 1.00 95.69 92 ASP A C 1
ATOM 746 O O . ASP A 1 92 ? -3.936 -10.706 -3.665 1.00 95.69 92 ASP A O 1
ATOM 750 N N . ASN A 1 93 ? -2.164 -9.422 -3.177 1.00 96.19 93 ASN A N 1
ATOM 751 C CA . ASN A 1 93 ? -2.512 -9.273 -1.760 1.00 96.19 93 ASN A CA 1
ATOM 752 C C . ASN A 1 93 ? -3.829 -8.507 -1.542 1.00 96.19 93 ASN A C 1
ATOM 754 O O . ASN A 1 93 ? -4.580 -8.821 -0.620 1.00 96.19 93 ASN A O 1
ATOM 758 N N . ILE A 1 94 ? -4.138 -7.496 -2.366 1.00 95.12 94 ILE A N 1
ATOM 759 C CA . ILE A 1 94 ? -5.426 -6.789 -2.261 1.00 95.12 94 ILE A CA 1
ATOM 760 C C . ILE A 1 94 ? -6.578 -7.720 -2.645 1.00 95.12 94 ILE A C 1
ATOM 762 O O . ILE A 1 94 ? -7.622 -7.679 -1.993 1.00 95.12 94 ILE A O 1
ATOM 766 N N . LEU A 1 95 ? -6.408 -8.544 -3.683 1.00 95.00 95 LEU A N 1
ATOM 767 C CA . LEU A 1 95 ? -7.421 -9.520 -4.083 1.00 95.00 95 LEU A CA 1
ATOM 768 C C . LEU A 1 95 ? -7.640 -10.574 -2.996 1.00 95.00 95 LEU A C 1
ATOM 770 O O . LEU A 1 95 ? -8.779 -10.788 -2.594 1.00 95.00 95 LEU A O 1
ATOM 774 N N . GLU A 1 96 ? -6.564 -11.143 -2.455 1.00 95.12 96 GLU A N 1
ATOM 775 C CA . GLU A 1 96 ? -6.646 -12.121 -1.367 1.00 95.12 96 GLU A CA 1
ATOM 776 C C . GLU A 1 96 ? -7.319 -11.529 -0.120 1.00 95.12 96 GLU A C 1
ATOM 778 O O . GLU A 1 96 ? -8.207 -12.147 0.468 1.00 95.12 96 GLU A O 1
ATOM 783 N N . TYR A 1 97 ? -6.964 -10.299 0.263 1.00 94.94 97 TYR A N 1
ATOM 784 C CA . TYR A 1 97 ? -7.630 -9.607 1.367 1.00 94.94 97 TYR A CA 1
ATOM 785 C C . TYR A 1 97 ? -9.127 -9.445 1.094 1.00 94.94 97 TYR A C 1
ATOM 787 O O . TYR A 1 97 ? -9.951 -9.725 1.958 1.00 94.94 97 TYR A O 1
ATOM 795 N N . LYS A 1 98 ? -9.513 -9.025 -0.115 1.00 94.19 98 LYS A N 1
ATOM 796 C CA . LYS A 1 98 ? -10.930 -8.886 -0.472 1.00 94.19 98 LYS A CA 1
ATOM 797 C C . LYS A 1 98 ? -11.674 -10.211 -0.366 1.00 94.19 98 LYS A C 1
ATOM 799 O O . LYS A 1 98 ? -12.774 -10.224 0.185 1.00 94.19 98 LYS A O 1
ATOM 804 N N . ASP A 1 99 ? -11.092 -11.295 -0.861 1.00 95.25 99 ASP A N 1
ATOM 805 C CA . ASP A 1 99 ? -11.705 -12.622 -0.806 1.00 95.25 99 ASP A CA 1
ATOM 806 C C . ASP A 1 99 ? -11.935 -13.071 0.647 1.00 95.25 99 ASP A C 1
ATOM 808 O O . ASP A 1 99 ? -12.988 -13.626 0.967 1.00 95.25 99 ASP A O 1
ATOM 812 N N . ASN A 1 100 ? -11.016 -12.723 1.551 1.00 94.19 100 ASN A N 1
ATOM 813 C CA . ASN A 1 100 ? -11.116 -13.026 2.980 1.00 94.19 100 ASN A CA 1
ATOM 814 C C . ASN A 1 100 ? -12.013 -12.054 3.773 1.00 94.19 100 ASN A C 1
ATOM 816 O O . ASN A 1 100 ? -12.530 -12.413 4.831 1.00 94.19 100 ASN A O 1
ATOM 820 N N . ASN A 1 101 ? -12.250 -10.841 3.264 1.00 93.19 101 ASN A N 1
ATOM 821 C CA . ASN A 1 101 ? -12.959 -9.765 3.967 1.00 93.19 101 ASN A CA 1
ATOM 822 C C . ASN A 1 101 ? -14.303 -9.398 3.310 1.00 93.19 101 ASN A C 1
ATOM 824 O O . ASN A 1 101 ? -14.750 -8.250 3.365 1.00 93.19 101 ASN A O 1
ATOM 828 N N . GLY A 1 102 ? -14.974 -10.366 2.679 1.00 90.56 102 GLY A N 1
ATOM 829 C CA . GLY A 1 102 ? -16.326 -10.178 2.134 1.00 90.56 102 GLY A CA 1
ATOM 830 C C . GLY A 1 102 ? -16.384 -9.206 0.951 1.00 90.56 102 GLY A C 1
ATOM 831 O O . GLY A 1 102 ? -17.360 -8.477 0.783 1.00 90.56 102 GLY A O 1
ATOM 832 N N . GLY A 1 103 ? -15.322 -9.162 0.148 1.00 90.56 103 GLY A N 1
ATOM 833 C CA . GLY A 1 103 ? -15.166 -8.279 -1.007 1.00 90.56 103 GLY A CA 1
ATOM 834 C C . GLY A 1 103 ? -14.678 -6.869 -0.665 1.00 90.56 103 GLY A C 1
ATOM 835 O O . GLY A 1 103 ? -14.497 -6.052 -1.574 1.00 90.56 103 GLY A O 1
ATOM 836 N N . LEU A 1 104 ? -14.454 -6.564 0.618 1.00 91.19 104 LEU A N 1
ATOM 837 C CA . LEU A 1 104 ? -13.960 -5.266 1.065 1.00 91.19 104 LEU A CA 1
ATOM 838 C C . LEU A 1 104 ? -12.439 -5.196 0.951 1.00 91.19 104 LEU A C 1
ATOM 840 O O . LEU A 1 104 ? -11.713 -6.060 1.428 1.00 91.19 104 LEU A O 1
ATOM 844 N N . ARG A 1 105 ? -11.959 -4.126 0.324 1.00 93.06 105 ARG A N 1
ATOM 845 C CA . ARG A 1 105 ? -10.531 -3.801 0.253 1.00 93.06 105 ARG A CA 1
ATOM 846 C C . ARG A 1 105 ? -10.020 -3.270 1.596 1.00 93.06 105 ARG A C 1
ATOM 848 O O . ARG A 1 105 ? -10.822 -2.728 2.363 1.00 93.06 105 ARG A O 1
ATOM 855 N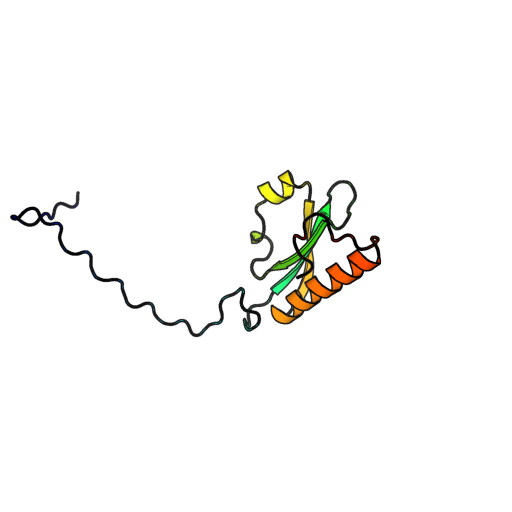 N . PRO A 1 106 ? -8.697 -3.311 1.836 1.00 94.25 106 PRO A N 1
ATOM 856 C CA . PRO A 1 106 ? -8.103 -2.592 2.954 1.00 94.25 106 PRO A CA 1
ATOM 857 C C . PRO A 1 106 ? -8.509 -1.114 2.922 1.00 94.25 106 PRO A C 1
ATOM 859 O O . PRO A 1 106 ? -8.580 -0.495 1.852 1.00 94.25 106 PRO A O 1
ATOM 862 N N . SER A 1 107 ? -8.786 -0.544 4.093 1.00 94.62 107 SER A N 1
ATOM 863 C CA . SER A 1 107 ? -9.445 0.761 4.241 1.00 94.62 107 SER A CA 1
ATOM 864 C C . SER A 1 107 ? -8.731 1.917 3.520 1.00 94.62 107 SER A C 1
ATOM 866 O O . SER A 1 107 ? -9.389 2.826 3.008 1.00 94.62 107 SER A O 1
ATOM 868 N N . LEU A 1 108 ? -7.398 1.875 3.419 1.00 94.19 108 LEU A N 1
ATOM 869 C CA . LEU A 1 108 ? -6.563 2.909 2.796 1.00 94.19 108 LEU A CA 1
ATOM 870 C C . LEU A 1 108 ? -6.140 2.581 1.347 1.00 94.19 108 LEU A C 1
ATOM 872 O O . LEU A 1 108 ? -5.456 3.382 0.690 1.00 94.19 108 LEU A O 1
ATOM 876 N N . ASN A 1 109 ? -6.534 1.432 0.790 1.00 93.19 109 ASN A N 1
ATOM 877 C CA . ASN A 1 109 ? -6.426 1.189 -0.650 1.00 93.19 109 ASN A CA 1
ATOM 878 C C . ASN A 1 109 ? -7.584 1.887 -1.365 1.00 93.19 109 ASN A C 1
ATOM 880 O O . ASN A 1 109 ? -8.741 1.623 -1.074 1.00 93.19 109 ASN A O 1
ATOM 884 N N . LYS A 1 110 ? -7.290 2.802 -2.301 1.00 87.81 110 LYS A N 1
ATOM 885 C CA . LYS A 1 110 ? -8.313 3.560 -3.059 1.00 87.81 110 LYS A CA 1
ATOM 886 C C . LYS A 1 110 ? -8.850 2.807 -4.279 1.00 87.81 110 LYS A C 1
ATOM 888 O O . LYS A 1 110 ? -9.893 3.173 -4.809 1.00 87.81 110 LYS A O 1
ATOM 893 N N . SER A 1 111 ? -8.121 1.790 -4.704 1.00 83.69 111 SER A N 1
ATOM 894 C CA . SER A 1 111 ? -8.358 0.960 -5.875 1.00 83.69 111 SER A CA 1
ATOM 895 C C . SER A 1 111 ? -7.804 -0.433 -5.596 1.00 83.69 111 SER A C 1
ATOM 897 O O . SER A 1 111 ? -6.958 -0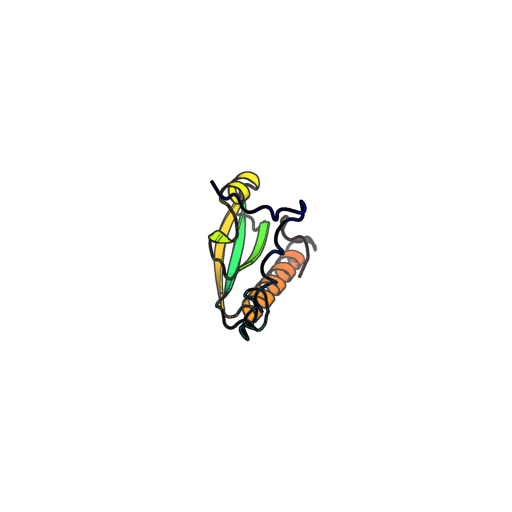.608 -4.713 1.00 83.69 111 SER A O 1
ATOM 899 N N . ASP A 1 112 ? -8.262 -1.392 -6.392 1.00 74.06 112 ASP A N 1
ATOM 900 C CA . ASP A 1 112 ? -7.764 -2.772 -6.396 1.00 74.06 112 ASP A CA 1
ATOM 901 C C . ASP A 1 112 ? -6.502 -2.915 -7.276 1.00 74.06 112 ASP A C 1
ATOM 903 O O . ASP A 1 112 ? -6.053 -4.021 -7.569 1.00 74.06 112 ASP A O 1
ATOM 907 N N . TYR A 1 113 ? -5.968 -1.775 -7.732 1.00 58.59 113 TYR A N 1
ATOM 908 C CA . TYR A 1 113 ? -4.909 -1.615 -8.724 1.00 58.59 113 TYR A CA 1
ATOM 909 C C . TYR A 1 113 ? -4.023 -0.423 -8.354 1.00 58.59 113 TYR A C 1
ATOM 911 O O . TYR A 1 113 ? -4.604 0.660 -8.088 1.00 58.59 113 TYR A O 1
#

Sequence (113 aa):
MWKKRRNNGQFAKKPGRKKNKSCNSAHGNSHDTDKPAEGYTLRDRDSGDVTKYGETTQGEKRYSQKYLDENNVDMFFEASGSKKDMHAWQHDNILEYKDNNGGLRPSLNKSDY